Protein AF-A0A380PUR9-F1 (afdb_monomer)

pLDDT: mean 85.36, std 15.9, range [39.0, 97.69]

Solvent-accessible surface area (backbone atoms only — not comparable to full-atom values): 4944 Å² total; per-residue (Å²): 136,54,72,66,61,51,52,51,52,50,52,52,50,52,51,51,47,51,52,50,26,51,50,53,46,52,49,19,62,77,68,74,43,65,46,62,59,56,20,48,52,34,42,53,53,35,74,64,59,55,92,86,45,85,61,45,67,60,52,26,49,52,31,43,52,36,20,53,45,34,64,67,57,58,90,59,56,64,61,51,54,52,52,53,52,66,74,78,106

Radius of gyration: 15.05 Å; Cα contacts (8 Å, |Δi|>4): 57; chains: 1; bounding box: 30×43×36 Å

Organism: Yersinia frederiksenii (NCBI:txid29484)

Structure (mmCIF, N/CA/C/O backbone):
data_AF-A0A380PUR9-F1
#
_entry.id   AF-A0A380PUR9-F1
#
loop_
_atom_site.group_PDB
_atom_site.id
_atom_site.type_symbol
_atom_site.label_atom_id
_atom_site.label_alt_id
_atom_site.label_comp_id
_atom_site.label_asym_id
_atom_site.label_entity_id
_atom_site.label_seq_id
_atom_site.pdbx_PDB_ins_code
_atom_site.Cartn_x
_atom_site.Cartn_y
_atom_site.Cartn_z
_atom_site.occupancy
_atom_site.B_iso_or_equiv
_atom_site.auth_seq_id
_atom_site.auth_comp_id
_atom_site.auth_asym_id
_atom_site.auth_atom_id
_atom_site.pdbx_PDB_model_num
ATOM 1 N N . MET A 1 1 ? -13.484 6.993 23.813 1.00 73.25 1 MET A N 1
ATOM 2 C CA . MET A 1 1 ? -12.806 7.685 22.700 1.00 73.25 1 MET A CA 1
ATOM 3 C C . MET A 1 1 ? -13.685 8.841 22.274 1.00 73.25 1 MET A C 1
ATOM 5 O O . MET A 1 1 ? -14.869 8.611 22.053 1.00 73.25 1 MET A O 1
ATOM 9 N N . THR A 1 2 ? -13.158 10.063 22.253 1.00 95.25 2 THR A N 1
ATOM 10 C CA . THR A 1 2 ? -13.907 11.245 21.798 1.00 95.25 2 THR A CA 1
ATOM 11 C C . THR A 1 2 ? -13.840 11.368 20.273 1.00 95.25 2 THR A C 1
ATOM 13 O O . THR A 1 2 ? -12.983 10.758 19.633 1.00 95.25 2 THR A O 1
ATOM 16 N N . LYS A 1 3 ? -14.747 12.155 19.682 1.00 94.06 3 LYS A N 1
ATOM 17 C CA . LYS A 1 3 ? -14.751 12.439 18.238 1.00 94.06 3 LYS A CA 1
ATOM 18 C C . LYS A 1 3 ? -13.423 13.055 17.780 1.00 94.06 3 LYS A C 1
ATOM 20 O O . LYS A 1 3 ? -12.838 12.586 16.815 1.00 94.06 3 LYS A O 1
ATOM 25 N N . GLU A 1 4 ? -12.917 14.020 18.537 1.00 93.25 4 GLU A N 1
ATOM 26 C CA . GLU A 1 4 ? -11.644 14.697 18.271 1.00 93.25 4 GLU A CA 1
ATOM 27 C C . GLU A 1 4 ? -10.451 13.725 18.274 1.00 93.25 4 GLU A C 1
ATOM 29 O O . GLU A 1 4 ? -9.624 13.736 17.368 1.00 93.25 4 GLU A O 1
ATOM 34 N N . GLN A 1 5 ? -10.400 12.797 19.238 1.00 92.44 5 GLN A N 1
ATOM 35 C CA . GLN A 1 5 ? -9.366 11.755 19.269 1.00 92.44 5 GLN A CA 1
ATOM 36 C C . GLN A 1 5 ? -9.433 10.840 18.038 1.00 92.44 5 GLN A C 1
ATOM 38 O O . GLN A 1 5 ? -8.398 10.430 17.518 1.00 92.44 5 GLN A O 1
ATOM 43 N N . MET A 1 6 ? -10.640 10.522 17.562 1.00 91.75 6 MET A N 1
ATOM 44 C CA . MET A 1 6 ? -10.828 9.715 16.355 1.00 91.75 6 MET A CA 1
ATOM 45 C C . MET A 1 6 ? -10.380 10.470 15.095 1.00 91.75 6 MET A C 1
ATOM 47 O O . MET A 1 6 ? -9.709 9.885 14.249 1.00 91.75 6 MET A O 1
ATOM 51 N N . GLU A 1 7 ? -10.695 11.761 14.986 1.00 87.69 7 GLU A N 1
ATOM 52 C CA . GLU A 1 7 ? -10.271 12.613 13.867 1.00 87.69 7 GLU A CA 1
ATOM 53 C C . GLU A 1 7 ? -8.743 12.722 13.782 1.00 87.69 7 GLU A C 1
ATOM 55 O O . GLU A 1 7 ? -8.180 12.585 12.696 1.00 87.69 7 GLU A O 1
ATOM 60 N N . ILE A 1 8 ? -8.058 12.860 14.924 1.00 91.62 8 ILE A N 1
ATOM 61 C CA . ILE A 1 8 ? -6.589 12.864 14.983 1.00 91.62 8 ILE A CA 1
ATOM 62 C C . ILE A 1 8 ? -6.015 11.529 14.493 1.00 91.62 8 ILE A C 1
ATOM 64 O O . ILE A 1 8 ? -5.089 11.520 13.683 1.00 91.62 8 ILE A O 1
ATOM 68 N N . LEU A 1 9 ? -6.571 10.394 14.931 1.00 89.06 9 LEU A N 1
ATOM 69 C CA . LEU A 1 9 ? -6.106 9.074 14.489 1.00 89.06 9 LEU A CA 1
ATOM 70 C C . LEU A 1 9 ? -6.300 8.867 12.982 1.00 89.06 9 LEU A C 1
ATOM 72 O O . LEU A 1 9 ? -5.411 8.331 12.321 1.00 89.06 9 LEU A O 1
ATOM 76 N N . ILE A 1 10 ? -7.429 9.323 12.433 1.00 83.81 10 ILE A N 1
ATOM 77 C CA . ILE A 1 10 ? -7.686 9.285 10.989 1.00 83.81 10 ILE A CA 1
ATOM 78 C C . ILE A 1 10 ? -6.660 10.151 10.251 1.00 83.81 10 ILE A C 1
ATOM 80 O O . ILE A 1 10 ? -6.043 9.677 9.300 1.00 83.81 10 ILE A O 1
ATOM 84 N N . ALA A 1 11 ? -6.422 11.384 10.706 1.00 83.31 11 ALA A N 1
ATOM 85 C CA . ALA A 1 11 ? -5.447 12.282 10.091 1.00 83.31 11 ALA A CA 1
ATOM 86 C C . ALA A 1 11 ? -4.027 11.691 10.111 1.00 83.31 11 ALA A C 1
ATOM 88 O O . ALA A 1 11 ? -3.342 11.689 9.087 1.00 83.31 11 ALA A O 1
ATOM 89 N N . MET A 1 12 ? -3.606 11.120 11.244 1.00 90.94 12 MET A N 1
ATOM 90 C CA . MET A 1 12 ? -2.317 10.436 11.367 1.00 90.94 12 MET A CA 1
ATOM 91 C C . MET A 1 12 ? -2.206 9.255 10.400 1.00 90.94 12 MET A C 1
ATOM 93 O O . MET A 1 12 ? -1.193 9.116 9.714 1.00 90.94 12 MET A O 1
ATOM 97 N N . HIS A 1 13 ? -3.247 8.426 10.308 1.00 87.38 13 HIS A N 1
ATOM 98 C CA . HIS A 1 13 ? -3.255 7.273 9.414 1.00 87.38 13 HIS A CA 1
ATOM 99 C C . HIS A 1 13 ? -3.186 7.684 7.935 1.00 87.38 13 HIS A C 1
ATOM 101 O O . HIS A 1 13 ? -2.396 7.128 7.168 1.00 87.38 13 HIS A O 1
ATOM 107 N N . MET A 1 14 ? -3.950 8.705 7.538 1.00 84.06 14 MET A N 1
ATOM 108 C CA . MET A 1 14 ? -3.913 9.244 6.176 1.00 84.06 14 MET A CA 1
ATOM 109 C C . MET A 1 14 ? -2.555 9.874 5.844 1.00 84.06 14 MET A C 1
ATOM 111 O O . MET A 1 14 ? -2.038 9.679 4.740 1.00 84.06 14 MET A O 1
ATOM 115 N N . GLY A 1 15 ? -1.936 10.571 6.802 1.00 86.69 15 GLY A N 1
ATOM 116 C CA . GLY A 1 15 ? -0.574 11.089 6.664 1.00 86.69 15 GLY A CA 1
ATOM 117 C C . GLY A 1 15 ? 0.452 9.975 6.438 1.00 86.69 15 GLY A C 1
ATOM 118 O O . GLY A 1 15 ? 1.280 10.076 5.534 1.00 86.69 15 GLY A O 1
ATOM 119 N N . GLN A 1 16 ? 0.354 8.871 7.184 1.00 91.19 16 GLN A N 1
ATOM 120 C CA . GLN A 1 16 ? 1.219 7.699 7.000 1.00 91.19 16 GLN A CA 1
ATOM 121 C C . GLN A 1 16 ?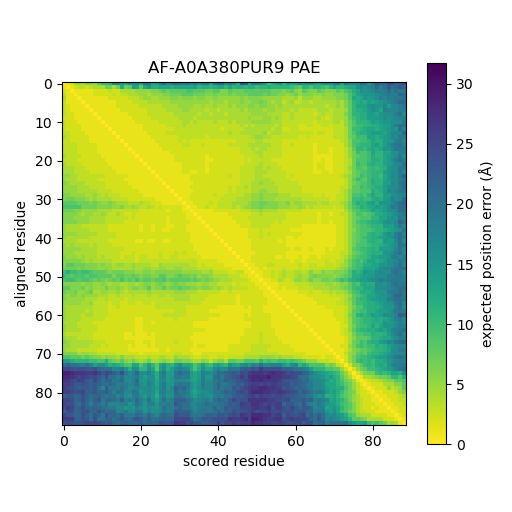 1.043 7.050 5.622 1.00 91.19 16 GLN A C 1
ATOM 123 O O . GLN A 1 16 ? 2.037 6.749 4.962 1.00 91.19 16 GLN A O 1
ATOM 128 N N . CYS A 1 17 ? -0.197 6.867 5.159 1.00 87.88 17 CYS A N 1
ATOM 129 C CA . CYS A 1 17 ? -0.464 6.316 3.828 1.00 87.88 17 CYS A CA 1
ATOM 130 C C . CYS A 1 17 ? 0.116 7.213 2.724 1.00 87.88 17 CYS A C 1
ATOM 132 O O . CYS A 1 17 ? 0.748 6.719 1.792 1.00 87.88 17 CYS A O 1
ATOM 134 N N . THR A 1 18 ? -0.024 8.533 2.871 1.00 86.75 18 THR A N 1
ATOM 135 C CA . THR A 1 18 ? 0.524 9.524 1.932 1.00 86.75 18 THR A CA 1
ATOM 136 C C . THR A 1 18 ? 2.053 9.482 1.893 1.00 86.75 18 THR A C 1
ATOM 138 O O . THR A 1 18 ? 2.645 9.443 0.815 1.00 86.75 18 THR A O 1
ATOM 141 N N . ALA A 1 19 ? 2.704 9.416 3.059 1.00 90.75 19 ALA A N 1
ATOM 142 C CA . ALA A 1 19 ? 4.153 9.252 3.147 1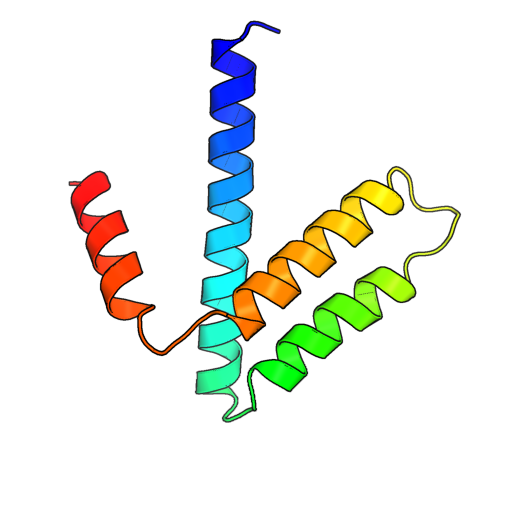.00 90.75 19 ALA A CA 1
ATOM 143 C C . ALA A 1 19 ? 4.621 7.953 2.469 1.00 90.75 19 ALA A C 1
ATOM 145 O O . ALA A 1 19 ? 5.639 7.949 1.782 1.00 90.75 19 ALA A O 1
ATOM 146 N N . MET A 1 20 ? 3.856 6.865 2.601 1.00 94.12 20 MET A N 1
ATOM 147 C CA . MET A 1 20 ? 4.185 5.587 1.970 1.00 94.12 20 MET A CA 1
ATOM 148 C C . MET A 1 20 ? 4.082 5.642 0.442 1.00 94.12 20 MET A C 1
ATOM 150 O O . MET A 1 20 ? 4.960 5.127 -0.247 1.00 94.12 20 MET A O 1
ATOM 154 N N . VAL A 1 21 ? 3.063 6.320 -0.095 1.00 92.38 21 VAL A N 1
ATOM 155 C CA . VAL A 1 21 ? 2.938 6.584 -1.539 1.00 92.38 21 VAL A CA 1
ATOM 156 C C . VAL A 1 21 ? 4.130 7.401 -2.048 1.00 92.38 21 VAL A C 1
ATOM 158 O O . VAL A 1 21 ? 4.723 7.052 -3.069 1.00 92.38 21 VAL A O 1
ATOM 161 N N . HIS A 1 22 ? 4.524 8.450 -1.320 1.00 91.12 22 HIS A N 1
ATOM 162 C CA . HIS A 1 22 ? 5.693 9.261 -1.668 1.00 91.12 22 HIS A CA 1
ATOM 163 C C . HIS A 1 22 ? 6.987 8.433 -1.679 1.00 91.12 22 HIS A C 1
ATOM 165 O O . HIS A 1 22 ? 7.744 8.490 -2.647 1.00 91.12 22 HIS A O 1
ATOM 171 N N . LEU A 1 23 ? 7.220 7.617 -0.646 1.00 93.75 23 LEU A N 1
ATOM 172 C CA . LEU A 1 23 ? 8.390 6.740 -0.568 1.00 93.75 23 LEU A CA 1
ATOM 173 C C . LEU A 1 23 ? 8.415 5.705 -1.696 1.00 93.75 23 LEU A C 1
ATOM 175 O O . LEU A 1 23 ? 9.462 5.486 -2.297 1.00 93.75 23 LEU A O 1
ATOM 179 N N . ALA A 1 24 ? 7.273 5.093 -2.011 1.00 93.94 24 ALA A N 1
ATOM 180 C CA . ALA A 1 24 ? 7.160 4.132 -3.104 1.00 93.94 24 ALA A CA 1
ATOM 181 C C . ALA A 1 24 ? 7.487 4.770 -4.462 1.00 93.94 24 ALA A C 1
ATOM 183 O O . ALA A 1 24 ? 8.167 4.160 -5.291 1.00 93.94 24 ALA A O 1
ATOM 184 N N . ARG A 1 25 ? 7.065 6.021 -4.670 1.00 89.38 25 ARG A N 1
ATOM 185 C CA . ARG A 1 25 ? 7.435 6.789 -5.855 1.00 89.38 25 ARG A CA 1
ATOM 186 C C . ARG A 1 25 ? 8.929 7.107 -5.887 1.00 89.38 25 ARG A C 1
ATOM 188 O O . ARG A 1 25 ? 9.567 6.817 -6.895 1.00 89.38 25 ARG A O 1
ATOM 195 N N . LEU A 1 26 ? 9.491 7.651 -4.807 1.00 92.00 26 LEU A N 1
ATOM 196 C CA . LEU A 1 26 ? 10.927 7.939 -4.722 1.00 92.00 26 LEU A CA 1
ATOM 197 C C . LEU A 1 26 ? 11.753 6.677 -5.007 1.00 92.00 26 LEU A C 1
ATOM 199 O O . LEU A 1 26 ? 12.719 6.720 -5.763 1.00 92.00 26 LEU A O 1
ATOM 203 N N . PHE A 1 27 ? 11.338 5.537 -4.455 1.00 92.88 27 PHE A N 1
ATOM 204 C CA . PHE A 1 27 ? 11.942 4.242 -4.746 1.00 92.88 27 PHE A CA 1
ATOM 205 C C . PHE A 1 27 ? 11.860 3.888 -6.237 1.00 92.88 27 PHE A C 1
ATOM 207 O O . PHE A 1 27 ? 12.877 3.507 -6.810 1.00 92.88 27 PHE A O 1
ATOM 214 N N . SER A 1 28 ? 10.693 4.040 -6.879 1.00 92.31 28 SER A N 1
ATOM 215 C CA . SER A 1 28 ? 10.543 3.761 -8.316 1.00 92.31 28 SER A CA 1
ATOM 216 C C . SER A 1 28 ? 11.466 4.627 -9.180 1.00 92.31 28 SER A C 1
ATOM 218 O O . SER A 1 28 ? 12.114 4.112 -10.089 1.00 92.31 28 SER A O 1
ATOM 220 N N . GLU A 1 29 ? 11.609 5.912 -8.842 1.00 90.62 29 GLU A N 1
ATOM 221 C CA . GLU A 1 29 ? 12.488 6.851 -9.544 1.00 90.62 29 GLU A CA 1
ATOM 222 C C . GLU A 1 29 ? 13.964 6.467 -9.361 1.00 90.62 29 GLU A C 1
ATOM 224 O O . GLU A 1 29 ? 14.698 6.350 -10.342 1.00 90.62 29 GLU A O 1
ATOM 229 N N . LEU A 1 30 ? 14.393 6.197 -8.122 1.00 93.00 30 LEU A N 1
ATOM 230 C CA . LEU A 1 30 ? 15.771 5.801 -7.807 1.00 93.00 30 LEU A CA 1
ATOM 231 C C . LEU A 1 30 ? 16.155 4.443 -8.409 1.00 93.00 30 LEU A C 1
ATOM 233 O O . LEU A 1 30 ? 17.297 4.253 -8.819 1.00 93.00 30 LEU A O 1
ATOM 237 N N . ALA A 1 31 ? 15.212 3.5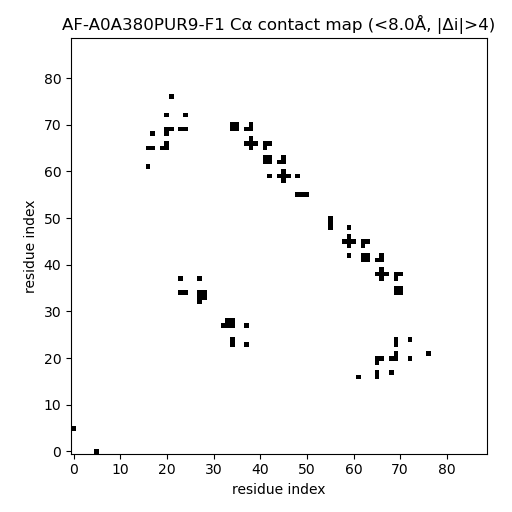03 -8.466 1.00 93.81 31 ALA A N 1
ATOM 238 C CA . ALA A 1 31 ? 15.409 2.190 -9.071 1.00 93.81 31 ALA A CA 1
ATOM 239 C C . ALA A 1 31 ? 15.273 2.207 -10.606 1.00 93.81 31 ALA A C 1
ATOM 241 O O . ALA A 1 31 ? 15.500 1.176 -11.239 1.00 93.81 31 ALA A O 1
ATOM 242 N N . ASN A 1 32 ? 14.905 3.349 -11.206 1.00 91.75 32 ASN A N 1
ATOM 243 C CA . ASN A 1 32 ? 14.564 3.484 -12.624 1.00 91.75 32 ASN A CA 1
ATOM 244 C C . ASN A 1 32 ? 13.523 2.439 -13.077 1.0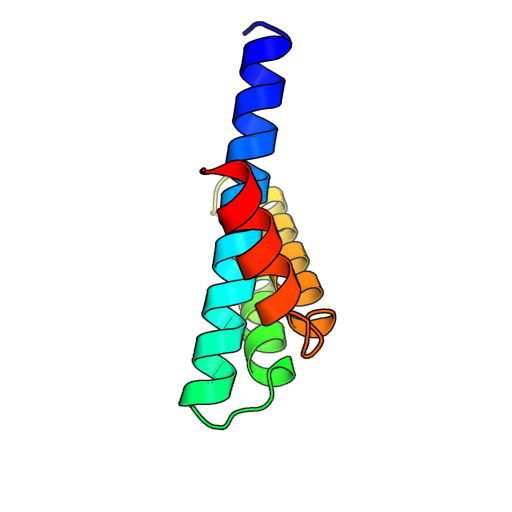0 91.75 32 ASN A C 1
ATOM 246 O O . ASN A 1 32 ? 13.667 1.783 -14.111 1.00 91.75 32 ASN A O 1
ATOM 250 N N . MET A 1 33 ? 12.492 2.256 -12.252 1.00 92.19 33 MET A N 1
ATOM 251 C CA . MET A 1 33 ? 11.408 1.305 -12.455 1.00 92.19 33 MET A CA 1
ATOM 252 C C . MET A 1 33 ? 10.085 2.025 -12.671 1.00 92.19 33 MET A C 1
ATOM 254 O O . MET A 1 33 ? 9.831 3.086 -12.106 1.00 92.19 33 MET A O 1
ATOM 258 N N . ASP A 1 34 ? 9.209 1.391 -13.443 1.00 93.00 34 ASP A N 1
ATOM 259 C CA . ASP A 1 34 ? 7.850 1.877 -13.625 1.00 93.00 34 ASP A CA 1
ATOM 260 C C . ASP A 1 34 ? 7.069 1.792 -12.303 1.00 93.00 34 ASP A C 1
ATOM 262 O O . ASP A 1 34 ? 7.071 0.751 -11.632 1.00 93.00 34 ASP A O 1
ATOM 266 N N . LYS A 1 35 ? 6.401 2.878 -11.902 1.00 92.56 35 LYS A N 1
ATOM 267 C CA . LYS A 1 35 ? 5.696 2.950 -10.606 1.00 92.56 35 LYS A CA 1
ATOM 268 C C . LYS A 1 35 ? 4.545 1.940 -10.535 1.00 92.56 35 LYS A C 1
ATOM 270 O O . LYS A 1 35 ? 4.210 1.446 -9.460 1.00 92.56 35 LYS A O 1
ATOM 275 N N . GLU A 1 36 ? 3.998 1.556 -11.683 1.00 94.56 36 GLU A N 1
ATOM 276 C CA . GLU A 1 36 ? 2.986 0.526 -11.875 1.00 94.56 36 GLU A CA 1
ATOM 277 C C . GLU A 1 36 ? 3.497 -0.846 -11.415 1.00 94.56 36 GLU A C 1
ATOM 279 O O . GLU A 1 36 ? 2.716 -1.662 -10.923 1.00 94.56 36 GLU A O 1
ATOM 284 N N . VAL A 1 37 ? 4.805 -1.113 -11.514 1.00 95.88 37 VAL A N 1
ATOM 285 C CA . VAL A 1 37 ? 5.415 -2.337 -10.967 1.00 95.88 37 VAL A CA 1
ATOM 286 C C . VAL A 1 37 ? 5.375 -2.314 -9.442 1.00 95.88 37 VAL A C 1
ATOM 288 O O . VAL A 1 37 ? 5.018 -3.314 -8.817 1.00 95.88 37 VAL A O 1
ATOM 291 N N . VAL A 1 38 ? 5.677 -1.164 -8.837 1.00 95.88 38 VAL A N 1
ATOM 292 C CA . VAL A 1 38 ? 5.613 -0.992 -7.381 1.00 95.88 38 VAL A CA 1
ATOM 293 C C . VAL A 1 38 ? 4.168 -1.119 -6.897 1.00 95.88 38 VAL A C 1
ATOM 295 O O . VAL A 1 38 ? 3.900 -1.899 -5.987 1.00 95.88 38 VAL A O 1
ATOM 298 N N . ALA A 1 39 ? 3.211 -0.458 -7.551 1.00 96.50 39 ALA A N 1
ATOM 299 C CA . ALA A 1 39 ? 1.791 -0.571 -7.216 1.00 96.50 39 ALA A CA 1
ATOM 300 C C . ALA A 1 39 ? 1.268 -2.016 -7.314 1.00 96.50 39 ALA A C 1
ATOM 302 O O . ALA A 1 39 ? 0.566 -2.487 -6.416 1.00 96.50 39 ALA A O 1
ATOM 303 N N . LYS A 1 40 ? 1.657 -2.756 -8.362 1.00 97.31 40 LYS A N 1
ATOM 304 C CA . LYS A 1 40 ? 1.329 -4.185 -8.499 1.00 97.31 40 LYS A CA 1
ATOM 305 C C . LYS A 1 40 ? 1.890 -5.024 -7.354 1.00 97.31 40 LYS A C 1
ATOM 307 O O . LYS A 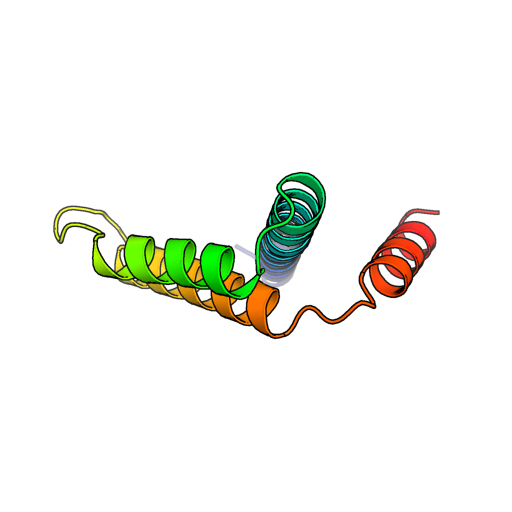1 40 ? 1.207 -5.9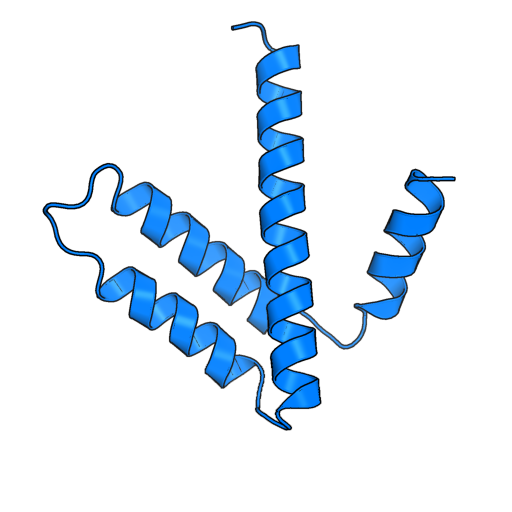39 -6.908 1.00 97.31 40 LYS A O 1
ATOM 312 N N . SER A 1 41 ? 3.084 -4.706 -6.852 1.00 97.12 41 SER A N 1
ATOM 313 C CA . SER A 1 41 ? 3.671 -5.392 -5.693 1.00 97.12 41 SER A CA 1
ATOM 314 C C . SER A 1 41 ? 2.810 -5.235 -4.431 1.00 97.12 41 SER A C 1
ATOM 316 O O . SER A 1 41 ? 2.541 -6.214 -3.729 1.00 97.12 41 SER A O 1
ATOM 318 N N . PHE A 1 42 ? 2.286 -4.030 -4.177 1.00 97.44 42 PHE A N 1
ATOM 319 C CA . PHE A 1 42 ? 1.352 -3.793 -3.068 1.00 97.44 42 PHE A CA 1
ATOM 320 C C . PHE A 1 42 ? 0.045 -4.586 -3.233 1.00 97.44 42 PHE A C 1
ATOM 322 O O . PHE A 1 42 ? -0.395 -5.226 -2.278 1.00 97.44 42 PHE A O 1
ATOM 329 N N . LYS A 1 43 ? -0.540 -4.605 -4.440 1.00 97.69 43 LYS A N 1
ATOM 330 C CA . LYS A 1 43 ? -1.755 -5.390 -4.743 1.00 97.69 43 LYS A CA 1
ATOM 331 C C . LYS A 1 43 ? -1.527 -6.891 -4.550 1.00 97.69 43 LYS A C 1
ATOM 333 O O . LYS A 1 43 ? -2.277 -7.536 -3.830 1.00 97.69 43 LYS A O 1
ATOM 338 N N . ALA A 1 44 ? -0.430 -7.422 -5.089 1.00 97.62 44 ALA A N 1
ATOM 339 C CA . ALA A 1 44 ? -0.061 -8.825 -4.916 1.00 97.62 44 ALA A CA 1
ATOM 340 C C . ALA A 1 44 ? 0.122 -9.189 -3.435 1.00 97.62 44 ALA A C 1
ATOM 342 O O . ALA A 1 44 ? -0.298 -10.255 -2.998 1.00 97.62 44 ALA A O 1
ATOM 343 N N . THR A 1 45 ? 0.700 -8.287 -2.638 1.00 96.50 45 THR A N 1
ATOM 344 C CA . THR A 1 45 ? 0.824 -8.493 -1.189 1.00 96.50 45 THR A CA 1
ATOM 345 C C . THR A 1 45 ? -0.547 -8.571 -0.512 1.00 96.50 45 THR A C 1
ATOM 347 O O . THR A 1 45 ? -0.721 -9.400 0.376 1.00 96.50 45 THR A O 1
ATOM 350 N N . ALA A 1 46 ? -1.523 -7.761 -0.938 1.00 96.38 46 ALA A N 1
ATOM 351 C CA . ALA 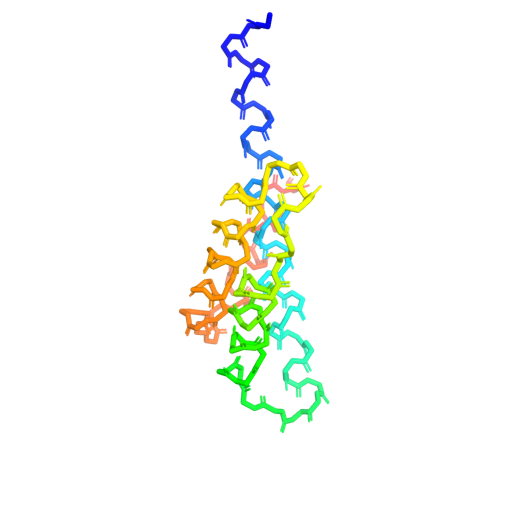A 1 46 ? -2.893 -7.802 -0.420 1.00 96.38 46 ALA A CA 1
ATOM 352 C C . ALA A 1 46 ? -3.594 -9.138 -0.723 1.00 96.38 46 ALA A C 1
ATOM 354 O O . ALA A 1 46 ? -4.272 -9.685 0.149 1.00 96.38 46 ALA A O 1
ATOM 355 N N . ASP A 1 47 ? -3.380 -9.684 -1.921 1.00 95.69 47 ASP A N 1
ATOM 356 C CA . ASP A 1 47 ? -3.964 -10.960 -2.353 1.00 95.69 47 ASP A CA 1
ATOM 357 C C . ASP A 1 47 ? -3.348 -12.168 -1.626 1.00 95.69 47 ASP A C 1
ATOM 359 O O . ASP A 1 47 ? -4.006 -13.189 -1.427 1.00 95.69 47 ASP A O 1
ATOM 363 N N . LEU A 1 48 ? -2.089 -12.048 -1.195 1.00 96.56 48 LEU A N 1
ATOM 364 C CA . LEU A 1 48 ? -1.329 -13.116 -0.540 1.00 96.56 48 LEU A CA 1
ATOM 365 C C . LEU A 1 48 ? -1.485 -13.152 0.989 1.00 96.56 48 LEU A C 1
ATOM 367 O O . LEU A 1 48 ? -0.876 -14.002 1.643 1.00 96.56 48 LEU A O 1
ATOM 371 N N . ILE A 1 49 ? -2.283 -12.260 1.586 1.00 94.38 49 ILE A N 1
ATOM 372 C CA . ILE A 1 49 ? -2.510 -12.277 3.036 1.00 94.38 49 ILE A CA 1
ATOM 373 C C . ILE A 1 49 ? -3.242 -13.571 3.419 1.00 94.38 49 ILE A C 1
ATOM 375 O O . ILE A 1 49 ? -4.355 -13.836 2.962 1.00 94.38 49 ILE A O 1
ATOM 379 N N . GLY A 1 50 ? -2.628 -14.370 4.292 1.00 92.94 50 GLY A N 1
ATOM 380 C CA . GLY A 1 50 ? -3.217 -15.609 4.799 1.00 92.94 50 GLY A CA 1
ATOM 381 C C . GLY A 1 50 ? -4.467 -15.370 5.650 1.00 92.94 50 GLY A C 1
ATOM 382 O O . GLY A 1 50 ? -4.573 -14.370 6.358 1.00 92.94 50 GLY A O 1
ATOM 383 N N . ASP A 1 51 ? -5.408 -16.315 5.625 1.00 92.00 51 ASP A N 1
ATOM 384 C CA . ASP A 1 51 ? -6.681 -16.215 6.366 1.00 92.00 51 ASP A CA 1
ATOM 385 C C . ASP A 1 51 ? -6.511 -16.237 7.895 1.00 92.00 51 ASP A C 1
ATOM 387 O O . ASP A 1 51 ? -7.418 -15.890 8.644 1.00 92.00 51 ASP A O 1
ATOM 391 N N . ASN A 1 52 ? -5.329 -16.619 8.378 1.00 94.12 52 ASN A N 1
ATOM 392 C CA . ASN A 1 52 ? -4.965 -16.588 9.792 1.00 94.12 52 ASN A CA 1
ATOM 393 C C . ASN A 1 52 ? -4.515 -15.197 10.280 1.00 94.12 52 ASN A C 1
ATOM 395 O O . ASN A 1 52 ? -4.254 -15.023 11.472 1.00 94.12 52 ASN A O 1
ATOM 399 N N . VAL A 1 53 ? -4.403 -14.209 9.389 1.00 94.06 53 VAL A N 1
ATOM 400 C CA . VAL A 1 53 ? -3.979 -12.852 9.739 1.00 94.06 53 VAL A CA 1
ATOM 401 C C . VAL A 1 53 ? -5.170 -12.053 10.259 1.00 94.06 53 VAL A C 1
ATOM 403 O O . VAL A 1 53 ? -6.159 -11.825 9.563 1.00 94.06 53 VAL A O 1
ATOM 406 N N . LYS A 1 54 ? -5.062 -11.571 11.499 1.00 95.00 54 LYS A N 1
ATOM 407 C CA . LYS A 1 54 ? -6.079 -10.703 12.097 1.00 95.00 54 LYS A CA 1
ATOM 408 C C . LYS A 1 54 ? -6.225 -9.416 11.280 1.00 95.00 54 LYS A C 1
ATOM 410 O O . LYS A 1 54 ? -5.230 -8.757 10.988 1.00 95.00 54 LYS A O 1
ATOM 415 N N . ASN A 1 55 ? -7.470 -9.018 11.010 1.00 94.44 55 ASN A N 1
ATOM 416 C CA . ASN A 1 55 ? -7.812 -7.822 10.233 1.00 94.44 55 ASN A CA 1
ATOM 417 C C . ASN A 1 55 ? -7.301 -7.863 8.780 1.00 94.44 55 ASN A C 1
ATOM 419 O O . ASN A 1 55 ? -7.012 -6.807 8.212 1.00 94.44 55 ASN A O 1
ATOM 423 N N . LYS A 1 56 ? -7.173 -9.058 8.186 1.00 95.06 56 LYS A N 1
ATOM 424 C CA . LYS A 1 56 ? -6.736 -9.257 6.796 1.00 95.06 56 LYS A CA 1
ATOM 425 C C . LYS A 1 56 ? -7.423 -8.298 5.826 1.00 95.06 56 LYS A C 1
ATOM 427 O O . LYS A 1 56 ? -6.750 -7.688 5.004 1.00 95.06 56 LYS A O 1
ATOM 432 N N . GLU A 1 57 ? -8.733 -8.118 5.951 1.00 94.56 57 GLU A N 1
ATOM 433 C CA . GLU A 1 57 ? -9.533 -7.281 5.057 1.00 94.56 57 GLU A CA 1
ATOM 434 C C . GLU A 1 57 ? -9.127 -5.807 5.151 1.00 94.56 57 GLU A C 1
ATOM 436 O O . GLU A 1 57 ? -9.001 -5.128 4.134 1.00 94.56 57 GLU A O 1
ATOM 441 N N . ILE A 1 58 ? -8.863 -5.316 6.367 1.00 93.69 58 ILE A N 1
ATOM 442 C CA . ILE A 1 58 ? -8.417 -3.936 6.597 1.00 93.69 58 ILE A CA 1
ATOM 443 C C . ILE A 1 58 ? -7.005 -3.746 6.040 1.00 93.69 58 ILE A C 1
ATOM 445 O O . ILE A 1 58 ? -6.737 -2.744 5.382 1.00 93.69 58 ILE A O 1
ATOM 449 N N . ILE A 1 59 ? -6.106 -4.707 6.261 1.00 94.56 59 ILE A N 1
ATOM 450 C CA . ILE A 1 59 ? -4.736 -4.639 5.738 1.00 94.56 59 ILE A CA 1
ATOM 451 C C . ILE A 1 59 ? -4.760 -4.650 4.205 1.00 94.56 59 ILE A C 1
ATOM 453 O O . ILE A 1 59 ? -4.135 -3.795 3.580 1.00 94.56 59 ILE A O 1
ATOM 457 N N . ALA A 1 60 ? -5.527 -5.558 3.597 1.00 96.19 60 ALA A N 1
ATOM 458 C CA . ALA A 1 60 ? -5.704 -5.625 2.151 1.00 96.19 60 ALA A CA 1
ATOM 459 C C . ALA A 1 60 ? -6.289 -4.318 1.593 1.00 96.19 60 ALA A C 1
ATOM 461 O O . ALA A 1 60 ? -5.818 -3.813 0.575 1.00 96.19 60 ALA A O 1
ATOM 462 N N . MET A 1 61 ? -7.277 -3.729 2.272 1.00 94.75 61 MET A N 1
ATOM 463 C CA . MET A 1 61 ? -7.841 -2.431 1.900 1.00 94.75 61 MET A CA 1
ATOM 464 C C . MET A 1 61 ? -6.777 -1.324 1.910 1.00 94.75 61 MET A C 1
ATOM 466 O O . MET A 1 61 ? -6.674 -0.581 0.935 1.00 94.75 61 MET A O 1
ATOM 470 N N . VAL A 1 62 ? -5.960 -1.229 2.964 1.00 95.00 62 VAL A N 1
ATOM 471 C CA . VAL A 1 62 ? -4.898 -0.212 3.074 1.00 95.00 62 VAL A CA 1
ATOM 472 C C . VAL A 1 62 ? -3.832 -0.401 1.991 1.00 95.00 62 VAL A C 1
ATOM 474 O O . VAL A 1 62 ? -3.441 0.565 1.337 1.00 95.00 62 VAL A O 1
ATOM 477 N N . LEU A 1 63 ? -3.391 -1.637 1.736 1.00 96.44 63 LEU A N 1
ATOM 478 C CA . LEU A 1 63 ? -2.425 -1.933 0.671 1.00 96.44 63 LEU A CA 1
ATOM 479 C C . LEU A 1 63 ? -2.958 -1.532 -0.711 1.00 96.44 63 LEU A C 1
ATOM 481 O O . LEU A 1 63 ? -2.231 -0.933 -1.504 1.00 96.44 63 LEU A O 1
ATOM 485 N N . ASN A 1 64 ? -4.239 -1.790 -0.976 1.00 96.56 64 ASN A N 1
ATOM 486 C CA . ASN A 1 64 ? -4.892 -1.384 -2.218 1.00 96.56 64 ASN A CA 1
ATOM 487 C C . ASN A 1 64 ? -5.042 0.141 -2.340 1.00 96.56 64 ASN A C 1
ATOM 489 O O . ASN A 1 64 ? -4.864 0.682 -3.432 1.00 96.56 64 ASN A O 1
ATOM 493 N N . GLN A 1 65 ? -5.310 0.850 -1.239 1.00 93.62 65 GLN A N 1
ATOM 494 C CA . GLN A 1 65 ? -5.330 2.318 -1.223 1.00 93.62 65 GLN A CA 1
ATOM 495 C C . GLN A 1 65 ? -3.950 2.911 -1.527 1.00 93.62 65 GLN A C 1
ATOM 497 O O . GLN A 1 65 ? -3.850 3.840 -2.328 1.00 93.62 65 GLN A O 1
ATOM 502 N N . ILE A 1 66 ? -2.882 2.353 -0.949 1.00 94.94 66 ILE A N 1
ATOM 503 C CA . ILE A 1 66 ? -1.506 2.777 -1.246 1.00 94.94 66 ILE A CA 1
ATOM 504 C C . ILE A 1 66 ? -1.177 2.511 -2.719 1.00 94.94 66 ILE A C 1
ATOM 506 O O . ILE A 1 66 ? -0.664 3.400 -3.393 1.00 94.94 66 ILE A O 1
ATOM 510 N N . ALA A 1 67 ? -1.522 1.334 -3.250 1.00 95.88 67 ALA A N 1
ATOM 511 C CA . ALA A 1 67 ? -1.309 1.014 -4.661 1.00 95.88 67 ALA A CA 1
ATOM 512 C C . ALA A 1 67 ? -2.016 2.008 -5.598 1.00 95.88 67 ALA A C 1
ATOM 514 O O . ALA A 1 67 ? -1.395 2.515 -6.530 1.00 95.88 67 ALA A O 1
ATOM 515 N N . ALA A 1 68 ? -3.277 2.349 -5.315 1.00 93.38 68 ALA A N 1
ATOM 516 C CA . ALA A 1 68 ? -4.017 3.360 -6.068 1.00 93.38 68 ALA A CA 1
ATOM 517 C C . ALA A 1 68 ? -3.375 4.756 -5.954 1.00 93.38 68 ALA A C 1
ATOM 519 O O . ALA A 1 68 ? -3.292 5.492 -6.939 1.00 93.38 68 ALA A O 1
ATOM 520 N N . GLY A 1 69 ? -2.872 5.117 -4.770 1.00 92.19 69 GLY A N 1
ATOM 521 C CA . GLY A 1 69 ? -2.105 6.344 -4.559 1.00 92.19 69 GLY A CA 1
ATOM 522 C C . GLY A 1 69 ? -0.833 6.396 -5.410 1.00 92.19 69 GLY A C 1
ATOM 523 O O . GLY A 1 69 ? -0.551 7.416 -6.030 1.00 92.19 69 GLY A O 1
ATOM 524 N N . ILE A 1 70 ? -0.096 5.287 -5.509 1.00 93.94 70 ILE A N 1
ATOM 525 C CA . ILE A 1 70 ? 1.096 5.179 -6.364 1.00 93.94 70 ILE A CA 1
ATOM 526 C C . ILE A 1 70 ? 0.710 5.341 -7.839 1.00 93.94 70 ILE A C 1
ATOM 528 O O . ILE A 1 70 ? 1.295 6.173 -8.531 1.00 93.94 70 ILE A O 1
ATOM 532 N N . GLU A 1 71 ? -0.309 4.621 -8.315 1.00 92.69 71 GLU A N 1
ATOM 533 C CA . GLU A 1 71 ? -0.782 4.685 -9.710 1.00 92.69 71 GLU A CA 1
ATOM 534 C C . GLU A 1 71 ? -1.193 6.110 -10.102 1.00 92.69 71 GLU A C 1
ATOM 536 O O . GLU A 1 71 ? -0.795 6.623 -11.150 1.00 92.69 71 GLU A O 1
ATOM 541 N N . THR A 1 72 ? -1.915 6.795 -9.217 1.00 88.25 72 THR A N 1
ATOM 542 C CA . THR A 1 72 ? -2.396 8.167 -9.438 1.00 88.25 72 THR A CA 1
ATOM 543 C C . THR A 1 72 ? -1.358 9.246 -9.130 1.00 88.25 72 THR A C 1
ATOM 545 O O . THR A 1 72 ? -1.563 10.403 -9.501 1.00 88.25 72 THR A O 1
ATOM 548 N N . SER A 1 73 ? -0.220 8.898 -8.516 1.00 78.75 73 SER A N 1
ATOM 549 C CA . 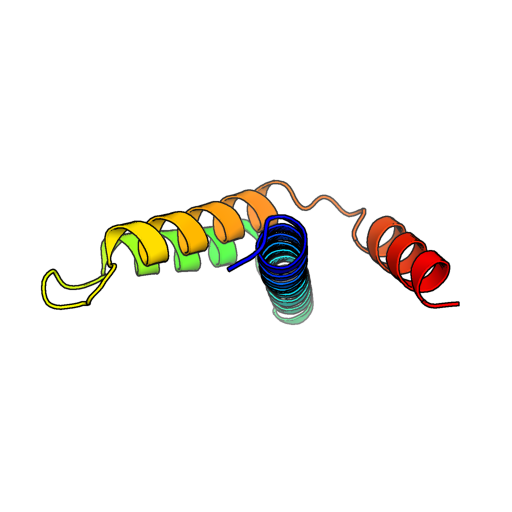SER A 1 73 ? 0.853 9.855 -8.238 1.00 78.75 73 SER A CA 1
ATOM 550 C C . SER A 1 73 ? 1.498 10.325 -9.553 1.00 78.75 73 SER A C 1
ATOM 552 O O . SER A 1 73 ? 2.316 9.648 -10.177 1.00 78.75 73 SER A O 1
ATOM 554 N N . GLY A 1 74 ? 1.052 11.476 -10.060 1.00 66.94 74 GLY A N 1
ATOM 555 C CA . GLY A 1 74 ? 1.691 12.191 -11.169 1.00 66.94 74 GLY A CA 1
AT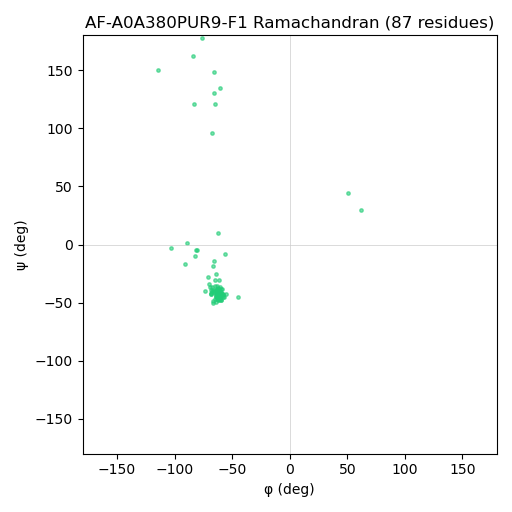OM 556 C C . GLY A 1 74 ? 2.953 12.917 -10.700 1.00 66.94 74 GLY A C 1
ATOM 557 O O . GLY A 1 74 ? 3.248 12.924 -9.511 1.00 66.94 74 GLY A O 1
ATOM 558 N N . LYS A 1 75 ? 3.695 13.589 -11.596 1.00 55.03 75 LYS A N 1
ATOM 559 C CA . LYS A 1 75 ? 4.932 14.338 -11.262 1.00 55.03 75 LYS A CA 1
ATOM 560 C C . LYS A 1 75 ? 4.776 15.423 -10.167 1.00 55.03 75 LYS A C 1
ATOM 562 O O . LYS A 1 75 ? 5.781 15.883 -9.646 1.00 55.03 75 LYS A O 1
ATOM 567 N N . SER A 1 76 ? 3.554 15.719 -9.726 1.00 52.09 76 SER A N 1
ATOM 568 C CA . SER A 1 76 ? 3.119 16.670 -8.684 1.00 52.09 76 SER A CA 1
ATOM 569 C C . SER A 1 76 ? 3.595 16.413 -7.238 1.00 52.09 76 SER A C 1
ATOM 571 O O . SER A 1 76 ? 3.108 17.055 -6.310 1.00 52.09 76 SER A O 1
ATOM 573 N N . GLY A 1 77 ? 4.529 15.486 -7.006 1.00 53.19 77 GLY A N 1
ATOM 574 C CA . GLY A 1 77 ? 5.072 15.203 -5.669 1.00 53.19 77 GLY A CA 1
ATOM 575 C C . GLY A 1 77 ? 5.848 16.387 -5.089 1.00 53.19 77 GLY A C 1
ATOM 576 O O . GLY A 1 77 ? 5.797 16.611 -3.881 1.00 53.19 77 GLY A O 1
ATOM 577 N N . ASP A 1 78 ? 6.468 17.192 -5.956 1.00 53.00 78 ASP A N 1
ATOM 578 C CA . ASP A 1 78 ? 7.138 18.438 -5.570 1.00 53.00 78 ASP A CA 1
ATOM 579 C C . ASP A 1 78 ? 6.134 19.491 -5.075 1.00 53.00 78 ASP A C 1
ATOM 581 O O . ASP A 1 78 ? 6.377 20.152 -4.069 1.00 53.00 78 ASP A O 1
ATOM 585 N N . GLU A 1 79 ? 4.957 19.597 -5.703 1.00 52.22 79 GLU A N 1
ATOM 586 C CA . GLU A 1 79 ? 3.900 20.523 -5.267 1.00 52.22 79 GLU A CA 1
ATOM 587 C C . GLU A 1 79 ? 3.271 20.099 -3.931 1.00 52.22 79 GLU A C 1
ATOM 589 O O . GLU A 1 79 ? 2.960 20.948 -3.095 1.00 52.22 79 GLU A O 1
ATOM 594 N N . GLN A 1 80 ? 3.112 18.793 -3.692 1.00 52.81 80 GLN A N 1
ATOM 595 C CA . GLN A 1 80 ? 2.556 18.268 -2.439 1.00 52.81 80 GLN A CA 1
ATOM 596 C C . GLN A 1 80 ? 3.542 18.375 -1.267 1.00 52.81 80 GLN A C 1
ATOM 598 O O . GLN A 1 80 ? 3.139 18.759 -0.168 1.00 52.81 80 GLN A O 1
ATOM 603 N N . MET A 1 81 ? 4.834 18.109 -1.488 1.00 53.72 81 MET A N 1
ATOM 604 C CA . MET A 1 81 ? 5.875 18.330 -0.473 1.00 53.72 81 MET A CA 1
ATOM 605 C C . MET A 1 81 ? 6.012 19.810 -0.106 1.00 53.72 81 MET A C 1
ATOM 607 O O . MET A 1 81 ? 6.210 20.140 1.066 1.00 53.72 81 MET A O 1
ATOM 611 N N . GLU A 1 82 ? 5.839 20.707 -1.075 1.00 54.25 82 GLU A N 1
ATOM 612 C CA . GLU A 1 82 ? 5.865 22.147 -0.827 1.00 54.25 82 GLU A CA 1
ATOM 613 C C . GLU A 1 82 ? 4.634 22.632 -0.041 1.00 54.25 82 GLU A C 1
ATOM 615 O O . GLU A 1 82 ? 4.742 23.505 0.821 1.00 54.25 82 GLU A O 1
ATOM 620 N N . GLN A 1 83 ? 3.462 22.028 -0.257 1.00 50.09 83 GLN A N 1
ATOM 621 C CA . GLN A 1 83 ? 2.271 22.293 0.558 1.00 50.09 83 GLN A CA 1
ATOM 622 C C . GLN A 1 83 ? 2.408 21.764 1.991 1.00 50.09 83 GLN A C 1
ATOM 624 O O . GLN A 1 83 ? 2.013 22.452 2.930 1.00 50.09 83 GLN A O 1
ATOM 629 N N . ILE A 1 84 ? 3.013 20.589 2.184 1.00 54.66 84 ILE A N 1
ATOM 630 C CA . ILE A 1 84 ? 3.278 20.039 3.522 1.00 54.66 84 ILE A CA 1
ATOM 631 C C . ILE A 1 84 ? 4.290 20.911 4.279 1.00 54.66 84 ILE A C 1
ATOM 633 O O . ILE A 1 84 ? 4.074 21.207 5.452 1.00 54.66 84 ILE A O 1
ATOM 637 N N . ARG A 1 85 ? 5.350 21.403 3.618 1.00 53.12 85 ARG A N 1
ATOM 638 C CA . ARG A 1 85 ? 6.284 22.374 4.221 1.00 53.12 85 ARG A CA 1
ATOM 639 C C . ARG A 1 85 ? 5.589 23.649 4.686 1.00 53.12 85 ARG A C 1
ATOM 641 O O . ARG A 1 85 ? 5.877 24.113 5.782 1.00 53.12 85 ARG A O 1
ATOM 648 N N . LYS A 1 86 ? 4.658 24.188 3.895 1.00 55.59 86 LYS A N 1
ATOM 649 C CA . LYS A 1 86 ? 3.872 25.384 4.256 1.00 55.59 86 LYS A CA 1
ATOM 650 C C . LYS A 1 86 ? 2.909 25.180 5.427 1.00 55.59 86 LYS A C 1
ATOM 652 O O . LYS A 1 86 ? 2.446 26.163 5.981 1.00 55.59 86 LYS A O 1
ATOM 657 N N . LEU A 1 87 ? 2.566 23.938 5.764 1.00 50.50 87 LEU A N 1
ATOM 658 C CA . LEU A 1 87 ? 1.715 23.615 6.914 1.00 50.50 87 LEU A CA 1
ATOM 659 C C . LEU A 1 87 ? 2.522 23.371 8.201 1.00 50.50 87 LEU A C 1
ATOM 661 O O . LEU A 1 87 ? 1.946 23.363 9.285 1.00 50.50 87 LEU A O 1
ATOM 665 N N . LEU A 1 88 ? 3.834 23.136 8.082 1.00 47.97 88 LEU A N 1
ATOM 666 C CA . LEU A 1 88 ? 4.754 22.853 9.192 1.00 47.97 88 LEU A CA 1
ATOM 667 C C . LEU A 1 88 ? 5.641 24.056 9.573 1.00 47.97 88 LEU A C 1
ATOM 669 O O . LEU A 1 88 ? 6.417 23.959 10.526 1.00 47.97 88 LEU A O 1
ATOM 673 N N . HIS A 1 89 ? 5.524 25.164 8.839 1.00 39.00 89 HIS A N 1
ATOM 674 C CA . HIS A 1 89 ? 6.137 26.468 9.100 1.00 39.00 89 HIS A CA 1
ATOM 675 C C . HIS A 1 89 ? 5.050 27.528 9.271 1.00 39.00 89 HIS A C 1
ATOM 677 O O . HIS A 1 89 ? 5.326 28.516 9.985 1.00 39.00 89 HIS A O 1
#

Sequence (89 aa):
MTKEQMEILIAMHMGQCTAMVHLARLFSELANMDKEVVAKSFKATADLIGDNVKNKEIIAMVLNQIAAGIETSGKSGDEQMEQIRKLLH

Nearest PDB structures (foldseek):
  6jqa-assembly1_C  TM=4.012E-01  e=6.301E+00  Onion yellows phytoplasma OY-W

Foldseek 3Di:
DDPVVVVVVVVVLVVVLLVLLLVLLVVCVVVVHDLLVSLVVLQVVLVPDDPPDPPSVVSSVSSNVSSVSNVPDDPCPVVVVVVVVVVVD

Mean predicted aligned error: 7.05 Å

Secondary structure (DSSP, 8-state):
--HHHHHHHHHHHHHHHHHHHHHHHHHHHHTT--HHHHHHHHHHHHHT--TTSTTHHHHHHHHHHHHHHHHH--TTHHHHHHHHHHHH-